Protein AF-A0A553F3D5-F1 (afdb_monomer_lite)

Sequence (129 aa):
MKQIQVSYTEDYCGGAFPSDRILKAEKKVKAYTDKELIVSKEGWPAEKMITYRTSSEGQFDMDLPPGSYQLFMPEKILATYREGSVMSREVCEKWKSTPNGILLIKDDTTMRLDVTIHRSCNRCIERAR

Foldseek 3Di:
DAKEWEKEAEDDPDPDDDDPVVVVVSRDIGGPAQFKKWKDAPPDDPVPIDIFTAHRRNMDDDDDAFDKIFIAGCVLVDDDDDPPAPFDPVLSVVSSPHGQDIDGRHHPPHRYYYDYGYHYDRPRRDPPD

Structure (mmCIF, N/CA/C/O backbone):
data_AF-A0A553F3D5-F1
#
_entry.id   AF-A0A553F3D5-F1
#
loop_
_atom_site.group_PDB
_atom_site.id
_atom_site.type_symbol
_atom_site.label_atom_id
_atom_site.label_alt_id
_atom_site.label_comp_id
_atom_site.label_asym_id
_atom_site.label_entity_id
_atom_site.label_seq_id
_atom_site.pdbx_PDB_ins_code
_atom_site.Cartn_x
_atom_site.Cartn_y
_atom_site.Cartn_z
_atom_site.occupancy
_atom_site.B_iso_or_equiv
_atom_site.auth_seq_id
_atom_site.auth_comp_id
_atom_site.auth_asym_id
_atom_site.auth_atom_id
_atom_site.pdbx_PDB_model_num
ATOM 1 N N . MET A 1 1 ? -8.884 -3.368 17.700 1.00 79.62 1 MET A N 1
ATOM 2 C CA . MET A 1 1 ? -7.674 -3.420 16.851 1.00 79.62 1 MET A CA 1
ATOM 3 C C . MET A 1 1 ? -7.799 -4.551 15.849 1.00 79.62 1 MET A C 1
ATOM 5 O O . MET A 1 1 ? -8.182 -5.651 16.236 1.00 79.62 1 MET A O 1
ATOM 9 N N . LYS A 1 2 ? -7.512 -4.260 14.581 1.00 84.06 2 LYS A N 1
ATOM 10 C CA . LYS A 1 2 ? -7.535 -5.204 13.462 1.00 84.06 2 LYS A CA 1
ATOM 11 C C . LYS A 1 2 ? -6.095 -5.407 12.981 1.00 84.06 2 LYS A C 1
ATOM 13 O O . LYS A 1 2 ? -5.395 -4.421 12.767 1.00 84.06 2 LYS A O 1
ATOM 18 N N . GLN A 1 3 ? -5.673 -6.651 12.799 1.00 89.94 3 GLN A N 1
ATOM 19 C CA . GLN A 1 3 ? -4.368 -6.999 12.249 1.00 89.94 3 GLN A CA 1
ATOM 20 C C . GLN A 1 3 ? -4.465 -7.092 10.724 1.00 89.94 3 GLN A C 1
ATOM 22 O O . GLN A 1 3 ? -5.304 -7.810 10.177 1.00 89.94 3 GLN A O 1
ATOM 27 N N . ILE A 1 4 ? -3.602 -6.376 10.016 1.00 89.81 4 ILE A N 1
ATOM 28 C CA . ILE A 1 4 ? -3.580 -6.343 8.556 1.00 89.81 4 ILE A CA 1
ATOM 29 C C . ILE A 1 4 ? -2.294 -6.991 8.074 1.00 89.81 4 ILE A C 1
ATOM 31 O O . ILE A 1 4 ? -1.202 -6.557 8.431 1.00 89.81 4 ILE A O 1
ATOM 35 N N . GLN A 1 5 ? -2.426 -8.006 7.232 1.00 92.44 5 GLN A N 1
ATOM 36 C CA . GLN A 1 5 ? -1.319 -8.668 6.563 1.00 92.44 5 GLN A CA 1
ATOM 37 C C . GLN A 1 5 ? -1.169 -8.081 5.163 1.00 92.44 5 GLN A C 1
ATOM 39 O O . GLN A 1 5 ? -2.077 -8.167 4.336 1.00 92.44 5 GLN A O 1
ATOM 44 N N . VAL A 1 6 ? -0.006 -7.512 4.872 1.00 91.94 6 VAL A N 1
ATOM 45 C CA . VAL A 1 6 ? 0.281 -6.906 3.574 1.00 91.94 6 VAL A CA 1
ATOM 46 C C . VAL A 1 6 ? 1.243 -7.779 2.800 1.00 91.94 6 VAL A C 1
ATOM 48 O O . VAL A 1 6 ? 2.306 -8.192 3.268 1.00 91.94 6 VAL A O 1
ATOM 51 N N . SER A 1 7 ? 0.863 -8.024 1.562 1.00 92.19 7 SER A N 1
ATOM 52 C CA . SER A 1 7 ? 1.682 -8.672 0.562 1.00 92.19 7 SER A CA 1
ATOM 53 C C . SER A 1 7 ? 1.654 -7.852 -0.718 1.00 92.19 7 SER A C 1
ATOM 55 O O . SER A 1 7 ? 0.789 -6.994 -0.906 1.00 92.19 7 SER A O 1
ATOM 57 N N . TYR A 1 8 ? 2.616 -8.085 -1.599 1.00 89.94 8 TYR A N 1
ATOM 58 C CA . TYR A 1 8 ? 2.678 -7.403 -2.874 1.00 89.94 8 TYR A CA 1
ATOM 59 C C . TYR A 1 8 ? 3.110 -8.318 -4.015 1.00 89.94 8 TYR A C 1
ATOM 61 O O . TYR A 1 8 ? 3.793 -9.322 -3.827 1.00 89.94 8 TYR A O 1
ATOM 69 N N . THR A 1 9 ? 2.701 -7.937 -5.216 1.00 87.50 9 THR A N 1
ATOM 70 C CA . THR A 1 9 ? 3.255 -8.415 -6.487 1.00 87.50 9 THR A CA 1
ATOM 71 C C . THR A 1 9 ? 3.931 -7.240 -7.176 1.00 87.50 9 THR A C 1
ATOM 73 O O . THR A 1 9 ? 3.586 -6.093 -6.883 1.00 87.50 9 THR A O 1
ATOM 76 N N . GLU A 1 10 ? 4.878 -7.479 -8.077 1.00 83.06 10 GLU A N 1
ATOM 77 C CA . GLU A 1 10 ? 5.505 -6.387 -8.823 1.00 83.06 10 GLU A CA 1
ATOM 78 C C . GLU A 1 10 ? 5.696 -6.714 -10.299 1.00 83.06 10 GLU A C 1
ATOM 80 O O . GLU A 1 10 ? 5.918 -7.863 -10.684 1.00 83.06 10 GLU A O 1
ATOM 85 N N . ASP A 1 11 ? 5.572 -5.684 -11.132 1.00 76.38 11 ASP A N 1
ATOM 86 C CA . ASP A 1 11 ? 5.930 -5.781 -12.540 1.00 76.38 11 ASP A CA 1
ATOM 87 C C . ASP A 1 11 ? 7.452 -5.883 -12.689 1.00 76.38 11 ASP A C 1
ATOM 89 O O . ASP A 1 11 ? 8.220 -5.236 -11.973 1.00 76.38 11 ASP A O 1
ATOM 93 N N . TYR A 1 12 ? 7.908 -6.637 -13.691 1.00 73.75 12 TYR A N 1
ATOM 94 C CA . TYR A 1 12 ? 9.300 -6.552 -14.110 1.00 73.75 12 TYR A CA 1
ATOM 95 C C . TYR A 1 12 ? 9.535 -5.241 -14.873 1.00 73.75 12 TYR A C 1
ATOM 97 O O . TYR A 1 12 ? 8.982 -5.034 -15.952 1.00 73.75 12 TYR A O 1
ATOM 105 N N . CYS A 1 13 ? 10.403 -4.382 -14.336 1.00 72.19 13 CYS A N 1
ATOM 106 C CA . CYS A 1 13 ? 10.695 -3.059 -14.904 1.00 72.19 13 CYS A CA 1
ATOM 107 C C . CYS A 1 13 ? 12.086 -2.946 -15.546 1.00 72.19 13 CYS A C 1
ATOM 109 O O . CYS A 1 13 ? 12.543 -1.841 -15.841 1.00 72.19 13 CYS A O 1
ATOM 111 N N . GLY A 1 14 ? 12.793 -4.063 -15.744 1.00 63.69 14 GLY A N 1
ATOM 112 C CA . GLY A 1 14 ? 14.084 -4.057 -16.430 1.00 63.69 14 GLY A CA 1
ATOM 113 C C . GLY A 1 14 ? 13.907 -3.828 -17.933 1.00 63.69 14 GLY A C 1
ATOM 114 O O . GLY A 1 14 ? 12.958 -4.297 -18.550 1.00 63.69 14 GLY A O 1
ATOM 115 N N . GLY A 1 15 ? 14.800 -3.055 -18.548 1.00 58.03 15 GLY A N 1
ATOM 116 C CA . GLY A 1 15 ? 14.640 -2.650 -19.946 1.00 58.03 15 GLY A CA 1
ATOM 117 C C . GLY A 1 15 ? 14.805 -3.773 -20.984 1.00 58.03 15 GLY A C 1
ATOM 118 O O . GLY A 1 15 ? 14.387 -3.599 -22.131 1.00 58.03 15 GLY A O 1
ATOM 119 N N . ALA A 1 16 ? 15.396 -4.902 -20.594 1.00 69.50 16 ALA A N 1
ATOM 120 C CA . ALA A 1 16 ? 15.640 -6.065 -21.443 1.00 69.50 16 ALA A CA 1
ATOM 121 C C . ALA A 1 16 ? 14.491 -7.075 -21.340 1.00 69.50 16 ALA A C 1
ATOM 123 O O . ALA A 1 16 ? 13.820 -7.122 -20.317 1.00 69.50 16 ALA A O 1
ATOM 124 N N . PHE A 1 17 ? 14.278 -7.906 -22.365 1.00 72.62 17 PHE A N 1
ATOM 125 C CA . PHE A 1 17 ? 13.291 -8.985 -22.283 1.00 72.62 17 PHE A CA 1
ATOM 126 C C . PHE A 1 17 ? 13.755 -10.008 -21.227 1.00 72.62 17 PHE A C 1
ATOM 128 O O . PHE A 1 17 ? 14.780 -10.665 -21.430 1.00 72.62 17 PHE A O 1
ATOM 135 N N . PRO A 1 18 ? 13.077 -10.114 -20.072 1.00 73.88 18 PRO A N 1
ATOM 136 C CA . PRO A 1 18 ? 13.490 -11.027 -19.016 1.00 73.88 18 PRO A CA 1
ATOM 137 C C . PRO A 1 18 ? 13.279 -12.478 -19.450 1.00 73.88 18 PRO A C 1
ATOM 139 O O . PRO A 1 18 ? 12.394 -12.789 -20.243 1.00 73.88 18 PRO A O 1
ATOM 142 N N . SER A 1 19 ? 14.052 -13.393 -18.871 1.00 81.12 19 SER A N 1
ATOM 143 C CA . SER A 1 19 ? 13.765 -14.820 -19.016 1.00 81.12 19 SER A CA 1
ATOM 144 C C . SER A 1 19 ? 12.447 -15.189 -18.324 1.00 81.12 19 SER A C 1
ATOM 146 O O . SER A 1 19 ? 12.049 -14.562 -17.336 1.00 81.12 19 SER A O 1
ATOM 148 N N . ASP A 1 20 ? 11.810 -16.279 -18.758 1.00 80.19 20 ASP A N 1
ATOM 149 C CA . ASP A 1 20 ? 10.598 -16.813 -18.117 1.00 80.19 20 ASP A CA 1
ATOM 150 C C . ASP A 1 20 ? 10.780 -17.077 -16.619 1.00 80.19 20 ASP A C 1
ATOM 152 O O . ASP A 1 20 ? 9.837 -16.965 -15.836 1.00 80.19 20 ASP A O 1
ATOM 156 N N . ARG A 1 21 ? 12.004 -17.413 -16.196 1.00 74.38 21 ARG A N 1
ATOM 157 C CA . ARG A 1 21 ? 12.345 -17.611 -14.784 1.00 74.38 21 ARG A CA 1
ATOM 158 C C . ARG A 1 21 ? 12.218 -16.314 -13.984 1.00 74.38 21 ARG A C 1
ATOM 160 O O . ARG A 1 21 ? 11.690 -16.352 -12.876 1.00 74.38 21 ARG A O 1
ATOM 167 N N . ILE A 1 22 ? 12.673 -15.191 -14.541 1.00 71.25 22 ILE A N 1
ATOM 168 C CA . ILE A 1 22 ? 12.563 -13.864 -13.918 1.00 71.25 22 ILE A CA 1
ATOM 169 C C . ILE A 1 22 ? 11.095 -13.431 -13.894 1.00 71.25 22 ILE A C 1
ATOM 171 O O . ILE A 1 22 ? 10.584 -13.076 -12.838 1.00 71.25 22 ILE A O 1
ATOM 175 N N . LEU A 1 23 ? 10.374 -13.586 -15.009 1.00 70.44 23 LEU A N 1
ATOM 176 C CA . LEU A 1 23 ? 8.939 -13.281 -15.073 1.00 70.44 23 LEU A CA 1
ATOM 177 C C . LEU A 1 23 ? 8.122 -14.082 -14.054 1.00 70.44 23 LEU A C 1
ATOM 179 O O . LEU A 1 23 ? 7.217 -13.544 -13.421 1.00 70.44 23 LEU A O 1
ATOM 183 N N . LYS A 1 24 ? 8.431 -15.370 -13.870 1.00 74.56 24 LYS A N 1
ATOM 184 C CA . LYS A 1 24 ? 7.764 -16.217 -12.871 1.00 74.56 24 LYS A CA 1
ATOM 185 C C . LYS A 1 24 ? 8.127 -15.838 -11.437 1.00 74.56 24 LYS A C 1
ATOM 187 O O . LYS A 1 24 ? 7.294 -16.032 -10.560 1.00 74.56 24 LYS A O 1
ATOM 192 N N . ALA A 1 25 ? 9.339 -15.344 -11.183 1.00 67.19 25 ALA A N 1
ATOM 193 C CA . ALA A 1 25 ? 9.758 -14.906 -9.854 1.00 67.19 25 ALA A CA 1
ATOM 194 C C . ALA A 1 25 ? 9.084 -13.588 -9.444 1.00 67.19 25 ALA A C 1
ATOM 196 O O . ALA A 1 25 ? 8.616 -13.488 -8.313 1.00 67.19 25 ALA A O 1
ATOM 197 N N . GLU A 1 26 ? 8.967 -12.62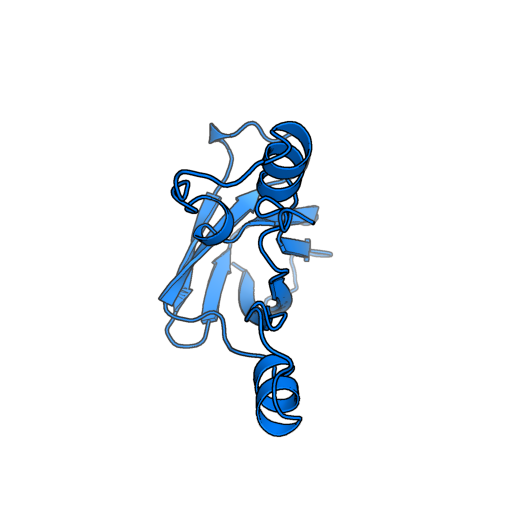3 -10.361 1.00 69.56 26 GLU A N 1
ATOM 198 C CA . GLU A 1 26 ? 8.313 -11.334 -10.076 1.00 69.56 26 GLU A CA 1
ATOM 199 C C . GLU A 1 26 ? 6.792 -11.448 -9.922 1.00 69.56 26 GLU A C 1
ATOM 201 O O . GLU A 1 26 ? 6.180 -10.726 -9.140 1.00 69.56 26 GLU A O 1
ATOM 206 N N . LYS A 1 27 ? 6.180 -12.445 -10.571 1.00 69.06 27 LYS A N 1
ATOM 207 C CA . LYS A 1 27 ? 4.757 -12.771 -10.393 1.00 69.06 27 LYS A CA 1
ATOM 208 C C . LYS A 1 27 ? 4.421 -13.408 -9.038 1.00 69.06 27 LYS A C 1
ATOM 210 O O . LYS A 1 27 ? 3.241 -13.617 -8.761 1.00 69.06 27 LYS A O 1
ATOM 215 N N . LYS A 1 28 ? 5.408 -13.765 -8.207 1.00 82.19 28 LYS A N 1
ATOM 216 C CA . LYS A 1 28 ? 5.134 -14.345 -6.884 1.00 82.19 28 LYS A CA 1
ATOM 217 C C . LYS A 1 28 ? 4.707 -13.261 -5.904 1.00 82.19 28 LYS A C 1
ATOM 219 O O . LYS A 1 28 ? 5.309 -12.195 -5.846 1.00 82.19 28 LYS A O 1
ATOM 224 N N . VAL A 1 29 ? 3.704 -13.586 -5.094 1.00 88.25 29 VAL A N 1
ATOM 225 C CA . VAL A 1 29 ? 3.300 -12.773 -3.947 1.00 88.25 29 VAL A CA 1
ATOM 226 C C . VAL A 1 29 ? 4.438 -12.773 -2.922 1.00 88.25 29 VAL A C 1
ATOM 228 O O . VAL A 1 29 ? 4.910 -13.834 -2.512 1.00 88.25 29 VAL A O 1
ATOM 231 N N . LYS A 1 30 ? 4.894 -11.582 -2.535 1.00 89.31 30 LYS A N 1
ATOM 232 C CA . LYS A 1 30 ? 5.956 -11.342 -1.550 1.00 89.31 30 LYS A CA 1
ATOM 233 C C . LYS A 1 30 ? 5.343 -10.660 -0.327 1.00 89.31 30 LYS A C 1
ATOM 235 O O . LYS A 1 30 ? 4.473 -9.806 -0.476 1.00 89.31 30 LYS A O 1
ATOM 240 N N . ALA A 1 31 ? 5.776 -11.013 0.879 1.00 90.94 31 ALA A N 1
ATOM 241 C CA . ALA A 1 31 ? 5.358 -10.289 2.079 1.00 90.94 31 ALA A CA 1
ATOM 242 C C . ALA A 1 31 ? 5.953 -8.870 2.072 1.00 90.94 31 ALA A C 1
ATOM 244 O O . ALA A 1 31 ? 7.091 -8.666 1.644 1.00 90.94 31 ALA A O 1
ATOM 245 N N . TYR A 1 32 ? 5.183 -7.878 2.517 1.00 91.62 32 TYR A N 1
ATOM 246 C CA . TYR A 1 32 ? 5.642 -6.493 2.591 1.00 91.62 32 TYR A CA 1
ATOM 247 C C . TYR A 1 32 ? 6.274 -6.228 3.960 1.00 91.62 32 TYR A C 1
ATOM 249 O O . TYR A 1 32 ? 5.661 -5.603 4.816 1.00 91.62 32 TYR A O 1
ATOM 257 N N . THR A 1 33 ? 7.461 -6.784 4.196 1.00 92.69 33 THR A N 1
ATOM 258 C CA . THR A 1 33 ? 8.102 -6.873 5.521 1.00 92.69 33 THR A CA 1
ATOM 259 C C . THR A 1 33 ? 8.953 -5.650 5.856 1.00 92.69 33 THR A C 1
ATOM 261 O O . THR A 1 33 ? 9.658 -5.153 4.980 1.00 92.69 33 THR A O 1
ATOM 264 N N . ASP A 1 34 ? 8.938 -5.212 7.118 1.00 92.69 34 ASP A N 1
ATOM 265 C CA . ASP A 1 34 ? 9.794 -4.144 7.670 1.00 92.69 34 ASP A CA 1
ATOM 266 C C . ASP A 1 34 ? 9.764 -2.815 6.892 1.00 92.69 34 ASP A C 1
ATOM 268 O O . ASP A 1 34 ? 10.744 -2.063 6.867 1.00 92.69 34 ASP A O 1
ATOM 272 N N . LYS A 1 35 ? 8.631 -2.512 6.253 1.00 92.06 35 LYS A N 1
ATOM 273 C CA . LYS A 1 35 ? 8.455 -1.355 5.371 1.00 92.06 35 LYS A CA 1
ATOM 274 C C . LYS A 1 35 ? 7.351 -0.433 5.858 1.00 92.06 35 LYS A C 1
ATOM 276 O O . LYS A 1 35 ? 6.463 -0.819 6.613 1.00 92.06 35 LYS A O 1
ATOM 281 N N . GLU A 1 36 ? 7.407 0.806 5.396 1.00 92.62 36 GLU A N 1
ATOM 282 C CA . GLU A 1 36 ? 6.371 1.794 5.663 1.00 92.62 36 GLU A CA 1
ATOM 283 C C . GLU A 1 36 ? 5.208 1.657 4.677 1.00 92.62 36 GLU A C 1
ATOM 285 O O . GLU A 1 36 ? 5.393 1.381 3.489 1.00 92.62 36 GLU A O 1
ATOM 290 N N . LEU A 1 37 ? 3.999 1.871 5.180 1.00 91.38 37 LEU A N 1
ATOM 291 C CA . LEU A 1 37 ? 2.764 1.918 4.417 1.00 91.38 37 LEU A CA 1
ATOM 292 C C . LEU A 1 37 ? 1.958 3.130 4.874 1.00 91.38 37 LEU A C 1
ATOM 294 O O . LEU A 1 37 ? 1.706 3.302 6.064 1.00 91.38 37 LEU A O 1
ATOM 298 N N . ILE A 1 38 ? 1.534 3.957 3.928 1.00 91.94 38 ILE A N 1
ATOM 299 C CA . ILE A 1 38 ? 0.697 5.122 4.203 1.00 91.94 38 ILE A CA 1
ATOM 300 C C . ILE A 1 38 ? -0.755 4.741 3.920 1.00 91.94 38 ILE A C 1
ATOM 302 O O . ILE A 1 38 ? -1.078 4.219 2.853 1.00 91.94 38 ILE A O 1
ATOM 306 N N . VAL A 1 39 ? -1.633 5.020 4.873 1.00 91.88 39 VAL A N 1
ATOM 307 C CA . VAL A 1 39 ? -3.069 4.767 4.800 1.00 91.88 39 VAL A CA 1
ATOM 308 C C . VAL A 1 39 ? -3.797 6.104 4.774 1.00 91.88 39 VAL A C 1
ATOM 310 O O . VAL A 1 39 ? -3.583 6.962 5.629 1.00 91.88 39 VAL A O 1
ATOM 313 N N . SER A 1 40 ? -4.674 6.277 3.791 1.00 92.12 40 SER A N 1
ATOM 314 C CA . SER A 1 40 ? -5.537 7.450 3.658 1.00 92.12 40 SER A CA 1
ATOM 315 C C . SER A 1 40 ? -6.978 7.034 3.386 1.00 92.12 40 SER A C 1
ATOM 317 O O . SER A 1 40 ? -7.254 5.890 3.029 1.00 92.12 40 SER A O 1
ATOM 319 N N . LYS A 1 41 ? -7.910 7.969 3.519 1.00 91.62 41 LYS A N 1
ATOM 320 C CA . LYS A 1 41 ? -9.300 7.825 3.085 1.00 91.62 41 LYS A CA 1
ATOM 321 C C . LYS A 1 41 ? -9.600 8.916 2.066 1.00 91.62 41 LYS A C 1
ATOM 323 O O . LYS A 1 41 ? -9.019 9.996 2.116 1.00 91.62 41 LYS A O 1
ATOM 328 N N . GLU A 1 42 ? -10.505 8.646 1.133 1.00 85.94 42 GLU A N 1
ATOM 329 C CA . GLU A 1 42 ? -10.908 9.656 0.155 1.00 85.94 42 GLU A CA 1
ATOM 330 C C . GLU A 1 42 ? -11.409 10.933 0.855 1.00 85.94 42 GLU A C 1
ATOM 332 O O . GLU A 1 42 ? -12.179 10.872 1.816 1.00 85.94 42 GLU A O 1
ATOM 337 N N . GLY A 1 43 ? -10.911 12.088 0.403 1.00 81.69 43 GLY A N 1
ATOM 338 C CA . GLY A 1 43 ? -11.194 13.392 1.006 1.00 81.69 43 GLY A CA 1
ATOM 339 C C . GLY A 1 43 ? -10.395 13.715 2.275 1.00 81.69 43 GLY A C 1
ATOM 340 O O . GLY A 1 43 ? -10.562 14.805 2.822 1.00 81.69 43 GLY A O 1
ATOM 341 N N . TRP A 1 44 ? -9.526 12.820 2.761 1.00 84.31 44 TRP A N 1
ATOM 342 C CA . TRP A 1 44 ? -8.594 13.176 3.831 1.00 84.31 44 TRP A CA 1
ATOM 343 C C . TRP A 1 44 ? -7.507 14.121 3.312 1.00 84.31 44 TRP A C 1
ATOM 345 O O . TRP A 1 44 ? -6.898 13.845 2.275 1.00 84.31 44 TRP A O 1
ATOM 355 N N . PRO A 1 45 ? -7.232 15.219 4.032 1.00 81.12 45 PRO A N 1
ATOM 356 C CA . PRO A 1 45 ? -6.076 16.046 3.746 1.00 81.12 45 PRO A CA 1
ATOM 357 C C . PRO A 1 45 ? -4.789 15.315 4.179 1.00 81.12 45 PRO A C 1
ATOM 359 O O . PRO A 1 45 ? -4.839 14.332 4.927 1.00 81.12 45 PRO A O 1
ATOM 362 N N . ALA A 1 46 ? -3.634 15.768 3.688 1.00 77.62 46 ALA A N 1
ATOM 363 C CA . ALA A 1 46 ? -2.356 15.067 3.849 1.00 77.62 46 ALA A CA 1
ATOM 364 C C . ALA A 1 46 ? -1.972 14.833 5.321 1.00 77.62 46 ALA A C 1
ATOM 366 O O . ALA A 1 46 ? -1.443 13.783 5.666 1.00 77.62 46 ALA A O 1
ATOM 367 N N . GLU A 1 47 ? -2.311 15.766 6.208 1.00 81.31 47 GLU A N 1
ATOM 368 C CA . GLU A 1 47 ? -2.069 15.688 7.649 1.00 81.31 47 GLU A CA 1
ATOM 369 C C . GLU A 1 47 ? -2.893 14.613 8.374 1.00 81.31 47 GLU A C 1
ATOM 371 O O . GLU A 1 47 ? -2.583 14.275 9.513 1.00 81.31 47 GLU A O 1
ATOM 376 N N . LYS A 1 48 ? -3.941 14.073 7.737 1.00 85.94 48 LYS A N 1
ATOM 377 C CA . LYS A 1 48 ? -4.729 12.956 8.281 1.00 85.94 48 LYS A CA 1
ATOM 378 C C . LYS A 1 48 ? -4.251 11.592 7.794 1.00 85.94 48 LYS A C 1
ATOM 380 O O . LYS A 1 48 ? -4.789 10.583 8.239 1.00 85.94 48 LYS A O 1
ATOM 385 N N . MET A 1 49 ? -3.276 11.536 6.888 1.00 88.88 49 MET A N 1
ATOM 386 C CA . MET A 1 49 ? -2.688 10.268 6.465 1.00 88.88 49 MET A CA 1
ATOM 387 C C . MET A 1 49 ? -1.956 9.611 7.636 1.00 88.88 49 MET A C 1
ATOM 389 O O . MET A 1 49 ? -1.294 10.282 8.425 1.00 88.88 49 MET A O 1
ATOM 393 N N . ILE A 1 50 ? -2.072 8.290 7.744 1.00 91.69 50 ILE A N 1
ATOM 394 C CA . ILE A 1 50 ? -1.469 7.519 8.833 1.00 91.69 50 ILE A CA 1
ATOM 395 C C . ILE A 1 50 ? -0.379 6.631 8.251 1.00 91.69 50 ILE A C 1
ATOM 397 O O . ILE A 1 50 ? -0.636 5.863 7.325 1.00 91.69 50 ILE A O 1
ATOM 401 N N . THR A 1 51 ? 0.825 6.710 8.807 1.00 92.38 51 THR A N 1
ATOM 402 C CA . THR A 1 51 ? 1.937 5.839 8.419 1.00 92.38 51 THR A CA 1
ATOM 403 C C . THR A 1 51 ? 2.049 4.681 9.397 1.00 92.38 51 THR A C 1
ATOM 405 O O . THR A 1 51 ? 2.180 4.883 10.602 1.00 92.38 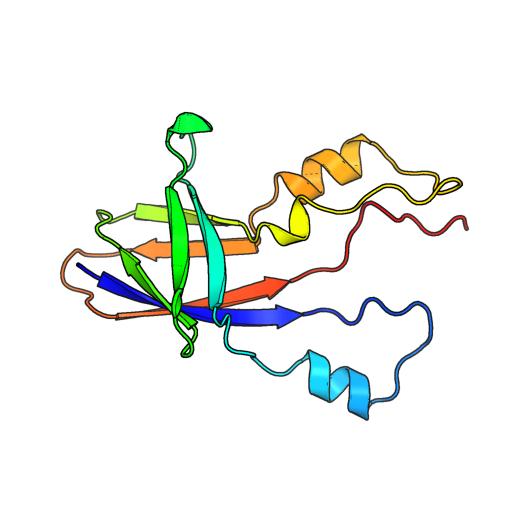51 THR A O 1
ATOM 408 N N . TYR A 1 52 ? 2.040 3.465 8.863 1.00 92.44 52 TYR A N 1
ATOM 409 C CA . TYR A 1 52 ? 2.299 2.237 9.599 1.00 92.44 52 TYR A CA 1
ATOM 410 C C . TYR A 1 52 ? 3.618 1.629 9.150 1.00 92.44 52 TYR A C 1
ATOM 412 O O . TYR A 1 52 ? 3.982 1.706 7.978 1.00 92.44 52 TYR A O 1
ATOM 420 N N . ARG A 1 53 ? 4.313 0.978 10.080 1.00 93.88 53 ARG A N 1
ATOM 421 C CA . ARG A 1 53 ? 5.470 0.142 9.774 1.00 93.88 53 ARG A CA 1
ATOM 422 C C . ARG A 1 53 ? 5.072 -1.318 9.920 1.00 93.88 53 ARG A C 1
ATOM 424 O O . ARG A 1 53 ? 4.565 -1.705 10.969 1.00 93.88 53 ARG A O 1
ATOM 431 N N . THR A 1 54 ? 5.280 -2.108 8.874 1.00 93.06 54 THR A N 1
ATOM 432 C CA . THR A 1 54 ? 4.999 -3.541 8.907 1.00 93.06 54 THR A CA 1
ATOM 433 C C . THR A 1 54 ? 6.071 -4.306 9.677 1.00 93.06 54 THR A C 1
ATOM 435 O O . THR A 1 54 ? 7.229 -3.894 9.733 1.00 93.06 54 THR A O 1
ATOM 438 N N . SER A 1 55 ? 5.680 -5.430 10.271 1.00 93.00 55 SER A N 1
ATOM 439 C CA . SER A 1 55 ? 6.569 -6.375 10.945 1.00 93.00 55 SER A CA 1
ATOM 440 C C . SER A 1 55 ? 7.399 -7.197 9.951 1.00 93.00 55 SER A C 1
ATOM 442 O O . SER A 1 55 ? 7.213 -7.114 8.731 1.00 93.00 55 SER A O 1
ATOM 444 N N . SER A 1 56 ? 8.255 -8.072 10.479 1.00 92.19 56 SER A N 1
ATOM 445 C CA . SER A 1 56 ? 9.006 -9.073 9.712 1.00 92.19 56 SER A CA 1
ATOM 446 C C . SER A 1 56 ? 8.117 -10.083 8.979 1.00 92.19 56 SER A C 1
ATOM 448 O O . SER A 1 56 ? 8.562 -10.730 8.035 1.00 92.19 56 SER A O 1
ATOM 450 N N . GLU A 1 57 ? 6.851 -10.206 9.377 1.00 88.00 57 GLU A N 1
ATOM 451 C CA . GLU A 1 57 ? 5.856 -11.026 8.686 1.00 88.00 57 GLU A CA 1
ATOM 452 C C . GLU A 1 57 ? 5.035 -10.212 7.681 1.00 88.00 57 GLU A C 1
ATOM 454 O O . GLU A 1 57 ? 4.264 -10.784 6.922 1.00 88.00 57 GLU A O 1
ATOM 459 N N . GLY A 1 58 ? 5.201 -8.887 7.629 1.00 88.94 58 GLY A N 1
ATOM 460 C CA . GLY A 1 58 ? 4.400 -7.995 6.790 1.00 88.94 58 GLY A CA 1
ATOM 461 C C . GLY A 1 58 ? 3.070 -7.592 7.425 1.00 88.94 58 GLY A C 1
ATOM 462 O O . GLY A 1 58 ? 2.131 -7.255 6.705 1.00 88.94 58 GLY A O 1
ATOM 463 N N . GLN A 1 59 ? 2.974 -7.641 8.756 1.00 92.62 59 GLN A N 1
ATOM 464 C CA . GLN A 1 59 ? 1.755 -7.321 9.501 1.00 92.62 59 GLN A CA 1
ATOM 465 C C . GLN A 1 59 ? 1.830 -5.945 10.148 1.00 92.62 59 GLN A C 1
ATOM 467 O O . GLN A 1 59 ? 2.905 -5.498 10.537 1.00 92.62 59 GLN A O 1
ATOM 472 N N . PHE A 1 60 ? 0.685 -5.299 10.321 1.00 90.69 60 PHE A N 1
ATOM 473 C CA . PHE A 1 60 ? 0.555 -4.133 11.186 1.00 90.69 60 PHE A CA 1
ATOM 474 C C . PHE A 1 60 ? -0.841 -4.083 11.803 1.00 90.69 60 PHE A C 1
ATOM 476 O O . PHE A 1 60 ? -1.803 -4.580 11.217 1.00 90.69 60 PHE A O 1
ATOM 483 N N . ASP A 1 61 ? -0.955 -3.470 12.976 1.00 89.31 61 ASP A N 1
ATOM 484 C CA . ASP A 1 61 ? -2.240 -3.277 13.637 1.00 89.31 61 ASP A CA 1
ATOM 485 C C . ASP A 1 61 ? -2.809 -1.902 13.303 1.00 89.31 61 ASP A C 1
ATOM 487 O O . ASP A 1 61 ? -2.107 -0.889 13.333 1.00 89.31 61 ASP A O 1
ATOM 491 N N . MET A 1 62 ? -4.105 -1.860 13.013 1.00 85.31 62 MET A N 1
ATOM 492 C CA . MET A 1 62 ? -4.837 -0.616 12.830 1.00 85.31 62 MET A CA 1
ATOM 493 C C . MET A 1 62 ? -6.114 -0.587 13.657 1.00 85.31 62 MET A C 1
ATOM 495 O O . MET A 1 62 ? -6.776 -1.605 13.880 1.00 85.31 62 MET A O 1
ATOM 499 N N . ASP A 1 63 ? -6.487 0.618 14.067 1.00 86.56 63 ASP A N 1
ATOM 500 C CA . ASP A 1 63 ? -7.770 0.894 14.695 1.00 86.56 63 ASP A CA 1
ATOM 501 C C . ASP A 1 63 ? -8.542 1.883 13.826 1.00 86.56 63 ASP A C 1
ATOM 503 O O . ASP A 1 63 ? -8.570 3.089 14.062 1.00 86.56 63 ASP A O 1
ATOM 507 N N . LEU A 1 64 ? -9.084 1.358 12.726 1.00 83.31 64 LEU A N 1
ATOM 508 C CA . LEU A 1 64 ? -9.878 2.121 11.774 1.00 83.31 64 LEU A CA 1
ATOM 509 C C . LEU A 1 64 ? -11.314 1.575 11.724 1.00 83.31 64 LEU A C 1
ATOM 511 O O . LEU A 1 64 ? -11.503 0.347 11.739 1.00 83.31 64 LEU A O 1
ATOM 515 N N . PRO A 1 65 ? -12.322 2.467 11.672 1.00 88.50 65 PRO A N 1
ATOM 516 C CA . PRO A 1 65 ? -13.717 2.073 11.521 1.00 88.50 65 PRO A CA 1
ATOM 517 C C . PRO A 1 65 ? -13.970 1.460 10.134 1.00 88.50 65 PRO A C 1
ATOM 519 O O . PRO A 1 65 ? -13.106 1.515 9.253 1.00 88.50 65 PRO A O 1
ATOM 522 N N . PRO A 1 66 ? -15.166 0.903 9.890 1.00 90.31 66 PRO A N 1
ATOM 523 C CA . PRO A 1 66 ? -15.538 0.415 8.574 1.00 90.31 66 PRO A CA 1
ATOM 524 C C . PRO A 1 66 ? -15.431 1.517 7.510 1.00 90.31 66 PRO A C 1
ATOM 526 O O . PRO A 1 66 ? -15.794 2.679 7.725 1.00 90.31 66 PRO A O 1
ATOM 529 N N . GLY A 1 67 ? -14.905 1.160 6.341 1.00 90.75 67 GLY A N 1
ATOM 530 C CA . GLY A 1 67 ? -14.634 2.107 5.268 1.00 90.75 67 GLY A CA 1
ATOM 531 C C . GLY A 1 67 ? -13.684 1.583 4.197 1.00 90.75 67 GLY A C 1
ATOM 532 O O . GLY A 1 67 ? -13.110 0.500 4.310 1.00 90.75 67 GLY A O 1
ATOM 533 N N . SER A 1 68 ? -13.535 2.385 3.144 1.00 92.62 68 SER A N 1
ATOM 534 C CA . SER A 1 68 ? -12.558 2.179 2.076 1.00 92.62 68 SER A CA 1
ATOM 535 C C . SER A 1 68 ? -11.339 3.058 2.327 1.00 92.62 68 SER A C 1
ATOM 537 O O . SER A 1 68 ? -11.474 4.273 2.502 1.00 92.62 68 SER A O 1
ATOM 539 N N . TYR A 1 69 ? -10.167 2.439 2.344 1.00 92.62 69 TYR A N 1
ATOM 540 C CA . TYR A 1 69 ? -8.894 3.083 2.620 1.00 92.62 69 TYR A CA 1
ATOM 541 C C . TYR A 1 69 ? -7.937 2.878 1.453 1.00 92.62 69 TYR A C 1
ATOM 543 O O . TYR A 1 69 ? -7.810 1.788 0.903 1.00 92.62 69 TYR A O 1
ATOM 551 N N . GLN A 1 70 ? -7.250 3.944 1.083 1.00 92.75 70 GLN A N 1
ATOM 552 C CA . GLN A 1 70 ? -6.215 3.965 0.069 1.00 92.75 70 GLN A CA 1
ATOM 553 C C . GLN A 1 70 ? -4.870 3.648 0.718 1.00 92.75 70 GLN A C 1
ATOM 555 O O . GLN A 1 70 ? -4.507 4.256 1.725 1.00 92.75 70 GLN A O 1
ATOM 560 N N . LEU A 1 71 ? -4.133 2.707 0.134 1.00 91.56 71 LEU A N 1
ATOM 561 C CA . LEU A 1 71 ? -2.812 2.299 0.598 1.00 91.56 71 LEU A CA 1
ATOM 562 C C . LEU A 1 71 ? -1.747 2.821 -0.359 1.00 91.56 71 LEU A C 1
ATOM 564 O O . LEU A 1 71 ? -1.813 2.554 -1.561 1.00 91.56 71 LEU A O 1
ATOM 568 N N . PHE A 1 72 ? -0.744 3.508 0.172 1.00 89.06 72 PHE A N 1
ATOM 569 C CA . PHE A 1 72 ? 0.387 4.029 -0.583 1.00 89.06 72 PHE A CA 1
ATOM 570 C C . PHE A 1 72 ? 1.691 3.446 -0.045 1.00 89.06 72 PHE A C 1
ATOM 572 O O . PHE A 1 72 ? 1.918 3.369 1.160 1.00 89.06 72 PHE A O 1
ATOM 579 N N . MET A 1 73 ? 2.558 3.044 -0.966 1.00 87.06 73 MET A N 1
ATOM 580 C CA . MET A 1 73 ? 3.903 2.559 -0.678 1.00 87.06 73 MET A CA 1
ATOM 581 C C . MET A 1 73 ? 4.894 3.720 -0.894 1.00 87.06 73 MET A C 1
ATOM 583 O O . MET A 1 73 ? 4.955 4.233 -2.019 1.00 87.06 73 MET A O 1
ATOM 587 N N . PRO A 1 74 ? 5.661 4.163 0.122 1.00 81.50 74 PRO A N 1
ATOM 588 C CA . PRO A 1 74 ? 6.557 5.321 0.018 1.00 81.50 74 PRO A CA 1
ATOM 589 C C . PRO A 1 74 ? 7.628 5.197 -1.068 1.00 81.50 74 PRO A C 1
ATOM 591 O O . PRO A 1 74 ? 8.090 6.205 -1.594 1.00 81.50 74 PRO A O 1
ATOM 594 N N . GLU A 1 75 ? 7.988 3.985 -1.496 1.00 71.44 75 GLU A N 1
ATOM 595 C CA . GLU A 1 75 ? 8.892 3.785 -2.634 1.00 71.44 75 GLU A CA 1
ATOM 596 C C . GLU A 1 75 ? 8.338 4.300 -3.974 1.00 71.44 75 GLU A C 1
ATOM 598 O O . GLU A 1 75 ? 9.110 4.460 -4.918 1.00 71.44 75 GLU A O 1
ATOM 603 N N . LYS A 1 76 ? 7.032 4.595 -4.089 1.00 65.31 76 LYS A N 1
ATOM 604 C CA . LYS A 1 76 ? 6.498 5.371 -5.225 1.00 65.31 76 LYS A CA 1
ATOM 605 C C . LYS A 1 76 ? 6.882 6.854 -5.158 1.00 65.31 76 LYS A C 1
ATOM 607 O O . LYS A 1 76 ? 6.883 7.535 -6.178 1.00 65.31 76 LYS A O 1
ATOM 612 N N . ILE A 1 77 ? 7.189 7.365 -3.970 1.00 54.25 77 ILE A N 1
ATOM 613 C CA . ILE A 1 77 ? 7.397 8.793 -3.707 1.00 54.25 77 ILE A CA 1
ATOM 614 C C . ILE A 1 77 ? 8.860 9.197 -3.972 1.00 54.25 77 ILE A C 1
ATOM 616 O O . ILE A 1 77 ? 9.134 10.350 -4.299 1.00 54.25 77 ILE A O 1
ATOM 620 N N . LEU A 1 78 ? 9.798 8.244 -3.952 1.00 46.12 78 LEU A N 1
ATOM 621 C CA . LEU A 1 78 ? 11.237 8.489 -4.093 1.00 46.12 78 LEU A CA 1
ATOM 622 C C . LEU A 1 78 ? 11.804 7.891 -5.391 1.00 46.12 78 LEU A C 1
ATOM 624 O O . LEU A 1 78 ? 12.498 6.879 -5.376 1.00 46.12 78 LEU A O 1
ATOM 628 N N . ALA A 1 79 ? 11.557 8.537 -6.528 1.00 44.59 79 ALA A N 1
ATOM 629 C CA . ALA A 1 79 ? 12.420 8.371 -7.696 1.00 44.59 79 ALA A CA 1
ATOM 630 C C . ALA A 1 79 ? 13.083 9.715 -8.001 1.00 44.59 79 ALA A C 1
ATOM 632 O O . ALA A 1 79 ? 12.462 10.624 -8.554 1.00 44.59 79 ALA A O 1
ATOM 633 N N . THR A 1 80 ? 14.344 9.843 -7.593 1.00 42.81 80 THR A N 1
ATOM 634 C CA . THR A 1 80 ? 15.240 10.912 -8.029 1.00 42.81 80 THR A CA 1
ATOM 635 C C . THR A 1 80 ? 15.381 10.857 -9.549 1.00 42.81 80 THR A C 1
ATOM 637 O O . THR A 1 80 ? 15.629 9.800 -10.133 1.00 42.81 80 THR A O 1
ATOM 640 N N . TYR A 1 81 ? 15.169 12.011 -10.183 1.00 47.31 81 TYR A N 1
ATOM 641 C CA . TYR A 1 81 ? 15.326 12.220 -11.619 1.00 47.31 81 TYR A CA 1
ATOM 642 C C . TYR A 1 81 ? 16.695 11.707 -12.089 1.00 47.31 81 TYR A C 1
ATOM 644 O O . TYR A 1 81 ? 17.720 12.058 -11.509 1.00 47.31 81 TYR A O 1
ATOM 652 N N . ARG A 1 82 ? 16.723 10.919 -13.170 1.00 46.47 82 ARG A N 1
ATOM 653 C CA . ARG A 1 82 ? 17.939 10.766 -13.980 1.00 46.47 82 ARG A CA 1
ATOM 654 C C . ARG A 1 82 ? 17.932 11.871 -15.032 1.00 46.47 82 ARG A C 1
ATOM 656 O O . ARG A 1 82 ? 16.978 11.951 -15.812 1.00 46.47 82 ARG A O 1
ATOM 663 N N . GLU A 1 83 ? 18.963 12.716 -15.029 1.00 43.56 83 GLU A N 1
ATOM 664 C CA . GLU A 1 83 ? 19.195 13.720 -16.075 1.00 43.56 83 GLU A CA 1
ATOM 665 C C . GLU A 1 83 ? 19.052 13.085 -17.469 1.00 43.56 83 GLU A C 1
ATOM 667 O O . GLU A 1 83 ? 19.558 11.990 -17.716 1.00 43.56 83 GLU A O 1
ATOM 672 N N . GLY A 1 84 ? 18.311 13.747 -18.363 1.00 52.75 84 GLY A N 1
ATOM 673 C CA . GLY A 1 84 ? 18.091 13.300 -19.747 1.00 52.75 84 GLY A CA 1
ATOM 674 C C . GLY A 1 84 ? 16.792 12.526 -20.017 1.00 52.75 84 GLY A C 1
ATOM 675 O O . GLY A 1 84 ? 16.520 12.200 -21.169 1.00 52.75 84 GLY A O 1
ATOM 676 N N . SER A 1 85 ? 15.961 12.257 -19.005 1.00 54.97 85 SER A N 1
ATOM 677 C CA . SER A 1 85 ? 14.643 11.630 -19.216 1.00 54.97 85 SER A CA 1
ATOM 678 C C . SER A 1 85 ? 13.592 12.686 -19.591 1.00 54.97 85 SER A C 1
ATOM 680 O O . SER A 1 85 ? 13.351 13.611 -18.815 1.00 54.97 85 SER A O 1
ATOM 682 N N . VAL A 1 86 ? 12.937 12.550 -20.752 1.00 53.62 86 VAL A N 1
ATOM 683 C CA . VAL A 1 86 ? 11.767 13.371 -21.123 1.00 53.62 86 VAL A CA 1
ATOM 684 C C . VAL A 1 86 ? 10.568 12.820 -20.359 1.00 53.62 86 VAL A C 1
ATOM 686 O O . VAL A 1 86 ? 9.983 11.820 -20.757 1.00 53.62 86 VAL A O 1
ATOM 689 N N . MET A 1 87 ? 10.245 13.411 -19.210 1.00 58.78 87 MET A N 1
ATOM 690 C CA . MET A 1 87 ? 9.100 12.969 -18.412 1.00 58.78 87 MET A CA 1
ATOM 691 C C . MET A 1 87 ? 7.908 13.889 -18.643 1.00 58.78 87 MET A C 1
ATOM 693 O O . MET A 1 87 ? 8.004 15.103 -18.449 1.00 58.78 87 MET A O 1
ATOM 697 N N . SER A 1 88 ? 6.751 13.314 -18.962 1.00 68.56 88 SER A N 1
ATOM 698 C CA . SER A 1 88 ? 5.490 14.033 -18.808 1.00 68.56 88 SER A CA 1
ATOM 699 C C . SER A 1 88 ? 5.230 14.259 -17.315 1.00 68.56 88 SER A C 1
ATOM 701 O O . SER A 1 88 ? 4.905 13.330 -16.569 1.00 68.56 88 SER A O 1
ATOM 703 N N . ARG A 1 89 ? 5.392 15.510 -16.861 1.00 71.69 89 ARG A N 1
ATOM 704 C CA . ARG A 1 89 ? 5.140 15.922 -15.469 1.00 71.69 89 ARG A CA 1
ATOM 705 C C . ARG A 1 89 ? 3.751 15.481 -14.999 1.00 71.69 89 ARG A C 1
ATOM 707 O O . ARG A 1 89 ? 3.611 15.003 -13.881 1.00 71.69 89 ARG A O 1
ATOM 714 N N . GLU A 1 90 ? 2.749 15.583 -15.866 1.00 78.19 90 GLU A N 1
ATOM 715 C CA . GLU A 1 90 ? 1.373 15.177 -15.571 1.00 78.19 90 GLU A CA 1
ATOM 716 C C . GLU A 1 90 ? 1.253 13.670 -15.293 1.00 78.19 90 GLU A C 1
ATOM 718 O O . GLU A 1 90 ? 0.649 13.267 -14.297 1.00 78.19 90 GLU A O 1
ATOM 723 N N . VAL A 1 91 ? 1.884 12.828 -16.121 1.00 77.62 91 VAL A N 1
ATOM 724 C CA . VAL A 1 91 ? 1.878 11.364 -15.942 1.00 77.62 91 VAL A CA 1
ATOM 725 C C . VAL A 1 91 ? 2.534 10.979 -14.617 1.00 77.62 91 VAL A C 1
ATOM 727 O O . VAL A 1 91 ? 2.041 10.094 -13.914 1.00 77.62 91 VAL A O 1
ATOM 730 N N . CYS A 1 92 ? 3.604 11.676 -14.240 1.00 74.50 92 CYS A N 1
ATOM 731 C CA . CYS A 1 92 ? 4.281 11.465 -12.967 1.00 74.50 92 CYS A CA 1
ATOM 732 C C . CYS A 1 92 ? 3.449 11.820 -11.751 1.00 74.50 92 CYS A C 1
ATOM 734 O O . CYS A 1 92 ? 3.348 11.016 -10.825 1.00 74.50 92 CYS A O 1
ATOM 736 N N . GLU A 1 93 ? 2.870 13.017 -11.739 1.00 76.31 93 GLU A N 1
ATOM 737 C CA . GLU A 1 93 ? 2.053 13.473 -10.617 1.00 76.31 93 GLU A CA 1
ATOM 738 C C . GLU A 1 93 ? 0.815 12.582 -10.454 1.00 76.31 93 GLU A C 1
ATOM 740 O O . GLU A 1 93 ? 0.476 12.168 -9.341 1.00 76.31 93 GLU A O 1
ATOM 745 N N . LYS A 1 94 ? 0.202 12.160 -11.566 1.00 77.94 94 LYS A N 1
ATOM 746 C CA . LYS A 1 94 ? -0.892 11.183 -11.550 1.00 77.94 94 LYS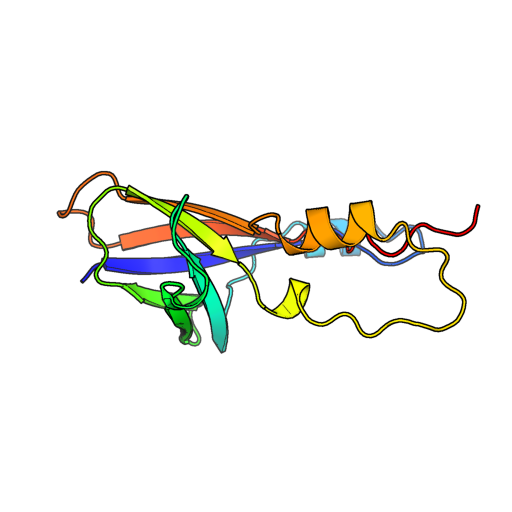 A CA 1
ATOM 747 C C . LYS A 1 94 ? -0.450 9.820 -11.009 1.00 77.94 94 LYS A C 1
ATOM 749 O O . LYS A 1 94 ? -1.155 9.216 -10.206 1.00 77.94 94 LYS A O 1
ATOM 754 N N . TRP A 1 95 ? 0.711 9.314 -11.421 1.00 78.31 95 TRP A N 1
ATOM 755 C CA . TRP A 1 95 ? 1.205 8.016 -10.951 1.00 78.31 95 TRP A CA 1
ATOM 756 C C . TRP A 1 95 ? 1.546 8.027 -9.454 1.00 78.31 95 TRP A C 1
ATOM 758 O O . TRP A 1 95 ? 1.175 7.091 -8.743 1.00 78.31 95 TRP A O 1
ATOM 768 N N . LYS A 1 96 ? 2.183 9.100 -8.964 1.00 75.94 96 LYS A N 1
ATOM 769 C CA . LYS A 1 96 ? 2.507 9.295 -7.540 1.00 75.94 96 LYS A CA 1
ATOM 770 C C . LYS A 1 96 ? 1.260 9.403 -6.663 1.00 75.94 96 LYS A C 1
ATOM 772 O O . LYS A 1 96 ? 1.250 8.869 -5.561 1.00 75.94 96 LYS A O 1
ATOM 777 N N . SER A 1 97 ? 0.211 10.060 -7.158 1.00 78.06 97 SER A N 1
ATOM 778 C CA . SER A 1 97 ? -1.070 10.199 -6.448 1.00 78.06 97 SER A CA 1
ATOM 779 C C . SER A 1 97 ? -1.974 8.967 -6.558 1.00 78.06 97 SER A C 1
ATOM 781 O O . SER A 1 97 ? -2.997 8.895 -5.881 1.00 78.06 97 SER A O 1
ATOM 783 N N . THR A 1 98 ? -1.613 7.974 -7.378 1.00 85.31 98 THR A N 1
ATOM 784 C CA .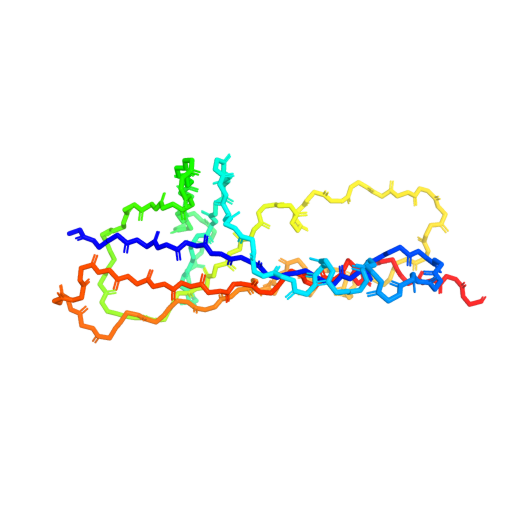 THR A 1 98 ? -2.406 6.748 -7.517 1.00 85.31 98 THR A CA 1
ATOM 785 C C . THR A 1 98 ? -2.070 5.773 -6.382 1.00 85.31 98 THR A C 1
ATOM 787 O O . THR A 1 98 ? -0.908 5.349 -6.283 1.00 85.31 98 THR A O 1
ATOM 790 N N . PRO A 1 99 ? -3.055 5.338 -5.571 1.00 88.88 99 PRO A N 1
ATOM 791 C CA . PRO A 1 99 ? -2.818 4.359 -4.515 1.00 88.88 99 PRO A CA 1
ATOM 792 C C . PRO A 1 99 ? -2.281 3.045 -5.087 1.00 88.88 99 PRO A C 1
ATOM 794 O O . PRO A 1 99 ? -2.526 2.681 -6.237 1.00 88.88 99 PRO A O 1
ATOM 797 N N . ASN A 1 100 ? -1.501 2.325 -4.292 1.00 89.94 100 ASN A N 1
ATOM 798 C CA . ASN A 1 100 ? -1.017 0.997 -4.651 1.00 89.94 100 ASN A CA 1
ATOM 799 C C . ASN A 1 100 ? -2.102 -0.075 -4.453 1.00 89.94 100 ASN A C 1
ATOM 801 O O . ASN A 1 100 ? -2.095 -1.089 -5.149 1.00 89.94 100 ASN A O 1
ATOM 805 N N . GLY A 1 101 ? -3.028 0.141 -3.518 1.00 88.75 101 GLY A N 1
ATOM 806 C CA . GLY A 1 101 ? -4.127 -0.777 -3.236 1.00 88.75 101 GLY A CA 1
ATOM 807 C C . GLY A 1 101 ? -5.257 -0.113 -2.459 1.00 88.75 101 GLY A C 1
ATOM 808 O O . GLY A 1 101 ? -5.112 1.010 -1.973 1.00 88.75 101 GLY A O 1
ATOM 809 N N . ILE A 1 102 ? -6.378 -0.823 -2.349 1.00 90.50 102 ILE A N 1
ATOM 810 C CA . ILE A 1 102 ? -7.539 -0.417 -1.555 1.00 90.50 102 ILE A CA 1
ATOM 811 C C . ILE A 1 102 ? -7.772 -1.467 -0.468 1.00 90.50 102 ILE A C 1
ATOM 813 O O . ILE A 1 102 ? -7.875 -2.656 -0.766 1.00 90.50 102 ILE A O 1
ATOM 817 N N . LEU A 1 103 ? -7.864 -1.023 0.782 1.00 90.81 103 LEU A N 1
ATOM 818 C CA . LEU A 1 103 ? -8.282 -1.824 1.926 1.00 90.81 103 LEU A CA 1
ATOM 819 C C . LEU A 1 103 ? -9.750 -1.522 2.225 1.00 90.81 103 LEU A C 1
ATOM 821 O O . LEU A 1 103 ? -10.111 -0.373 2.473 1.00 90.81 103 LEU A O 1
ATOM 825 N N . LEU A 1 104 ? -10.589 -2.555 2.232 1.00 90.25 104 LEU A N 1
ATOM 826 C CA . LEU A 1 104 ? -12.004 -2.434 2.569 1.00 90.25 104 LEU A CA 1
ATOM 827 C C . LEU A 1 104 ? -12.276 -3.089 3.924 1.00 90.25 104 LEU A C 1
ATOM 829 O O . LEU A 1 104 ? -12.191 -4.309 4.053 1.00 90.25 104 LEU A O 1
ATOM 833 N N . ILE A 1 105 ? -12.658 -2.282 4.910 1.00 89.44 105 ILE A N 1
ATOM 834 C CA . ILE A 1 105 ? -13.108 -2.746 6.225 1.00 89.44 105 ILE A CA 1
ATOM 835 C C . ILE A 1 105 ? -14.637 -2.748 6.204 1.00 89.44 105 ILE A C 1
ATOM 837 O O . ILE A 1 105 ? -15.252 -1.686 6.116 1.00 89.44 105 ILE A O 1
ATOM 841 N N . LYS A 1 106 ? -15.254 -3.934 6.226 1.00 85.88 106 LYS A N 1
ATOM 842 C CA . LYS A 1 106 ? -16.718 -4.083 6.115 1.00 85.88 106 LYS A CA 1
ATOM 843 C C . LYS A 1 106 ? -17.442 -3.981 7.455 1.00 85.88 106 LYS A C 1
ATOM 845 O O . LYS A 1 106 ? -18.542 -3.444 7.505 1.00 85.88 106 LYS A O 1
ATOM 850 N N . ASP A 1 107 ? -16.820 -4.476 8.517 1.00 83.69 107 ASP A N 1
ATOM 851 C CA . ASP A 1 107 ? -17.369 -4.491 9.869 1.00 83.69 107 ASP A CA 1
ATOM 852 C C . ASP A 1 107 ? -16.252 -4.384 10.914 1.00 83.69 107 ASP A C 1
ATOM 854 O O . ASP A 1 107 ? -15.065 -4.557 10.617 1.00 83.69 107 ASP A O 1
ATOM 858 N N . ASP A 1 108 ? -16.641 -4.084 12.152 1.00 76.62 108 ASP A N 1
ATOM 859 C CA . ASP A 1 108 ? -15.712 -3.961 13.277 1.00 76.62 108 ASP A CA 1
ATOM 860 C C . ASP A 1 108 ? -15.320 -5.294 13.917 1.00 76.62 108 ASP A C 1
ATOM 862 O O . ASP A 1 108 ? -14.408 -5.330 14.741 1.00 76.62 108 ASP A O 1
ATOM 866 N N . THR A 1 109 ? -15.954 -6.393 13.507 1.00 73.25 109 THR A N 1
ATOM 867 C CA . THR A 1 109 ? -15.682 -7.734 14.040 1.00 73.25 109 THR A CA 1
ATOM 868 C C . THR A 1 109 ? -14.501 -8.421 13.365 1.00 73.25 109 THR A C 1
ATOM 870 O O . THR A 1 109 ? -13.918 -9.350 13.923 1.00 73.25 109 THR A O 1
ATOM 873 N N . THR A 1 110 ? -14.112 -7.961 12.177 1.00 74.12 110 THR A N 1
ATOM 874 C CA . THR A 1 110 ? -13.015 -8.561 11.423 1.00 74.12 110 THR A CA 1
ATOM 875 C C . THR A 1 110 ? -11.668 -8.257 12.081 1.00 74.12 110 THR A C 1
ATOM 877 O O . THR A 1 110 ? -11.163 -7.138 12.003 1.00 74.12 110 THR A O 1
ATOM 880 N N . MET A 1 111 ? -11.065 -9.270 12.711 1.00 77.19 111 MET A N 1
ATOM 881 C CA . MET A 1 111 ? -9.778 -9.132 13.409 1.00 77.19 111 MET A CA 1
ATOM 882 C C . MET A 1 111 ? -8.563 -9.256 12.486 1.00 77.19 111 MET A C 1
ATOM 884 O O . MET A 1 111 ? -7.501 -8.760 12.847 1.00 77.19 111 MET A O 1
ATOM 888 N N . ARG A 1 112 ? -8.700 -9.902 11.318 1.00 83.06 112 ARG A N 1
ATOM 889 C CA . ARG A 1 112 ? -7.602 -10.123 10.366 1.00 83.06 112 ARG A CA 1
ATOM 890 C C . ARG A 1 112 ? -8.026 -9.831 8.930 1.00 83.06 112 ARG A C 1
ATOM 892 O O . ARG A 1 112 ? -9.068 -10.313 8.495 1.00 83.06 112 ARG A O 1
ATOM 899 N N . LEU A 1 113 ? -7.205 -9.078 8.198 1.00 84.88 113 LEU A N 1
ATOM 900 C CA . LEU A 1 113 ? -7.409 -8.775 6.778 1.00 84.88 113 LEU A CA 1
ATOM 901 C C . LEU A 1 113 ? -6.114 -8.997 5.997 1.00 84.88 113 LEU A C 1
ATOM 903 O O . LEU A 1 113 ? -5.084 -8.418 6.332 1.00 84.88 113 LEU A O 1
ATOM 907 N N . ASP A 1 114 ? -6.182 -9.789 4.930 1.00 87.69 114 ASP A N 1
ATOM 908 C CA . ASP A 1 114 ? -5.069 -9.972 4.002 1.00 87.69 114 ASP A CA 1
ATOM 909 C C . ASP A 1 114 ? -5.245 -9.042 2.792 1.00 87.69 114 ASP A C 1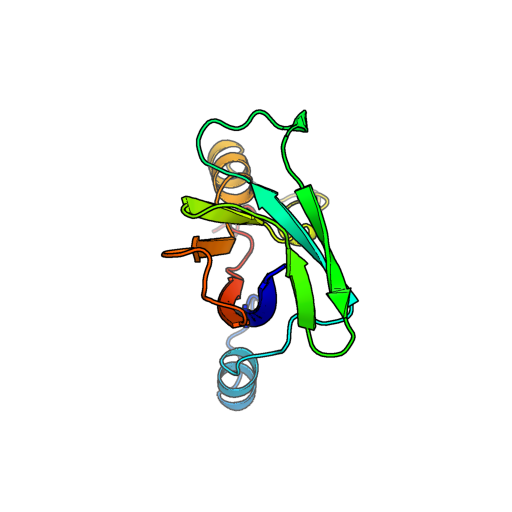
ATOM 911 O O . ASP A 1 114 ? -6.279 -9.042 2.120 1.00 87.69 114 ASP A O 1
ATOM 915 N N . VAL A 1 115 ? -4.220 -8.244 2.499 1.00 88.06 115 VAL A N 1
ATOM 916 C CA . VAL A 1 115 ? -4.184 -7.326 1.359 1.00 88.06 115 VAL A CA 1
ATOM 917 C C . VAL A 1 115 ? -3.041 -7.720 0.439 1.00 88.06 115 VAL A C 1
ATOM 919 O O . VAL A 1 115 ? -1.892 -7.846 0.865 1.00 88.06 115 VAL A O 1
ATOM 922 N N . THR A 1 116 ? -3.344 -7.872 -0.849 1.00 88.19 116 THR A N 1
ATOM 923 C CA . THR A 1 116 ? -2.324 -7.966 -1.898 1.00 88.19 116 THR A CA 1
ATOM 924 C C . THR A 1 116 ? -2.305 -6.677 -2.702 1.00 88.19 116 THR A C 1
ATOM 926 O O . THR A 1 116 ? -3.297 -6.294 -3.318 1.00 88.19 116 THR A O 1
ATOM 929 N N . ILE A 1 117 ? -1.161 -6.009 -2.696 1.00 88.50 117 ILE A N 1
ATOM 930 C CA . ILE A 1 117 ? -0.914 -4.753 -3.393 1.00 88.50 117 ILE A CA 1
ATOM 931 C C . ILE A 1 117 ? -0.169 -5.042 -4.700 1.00 88.50 117 ILE A C 1
ATOM 933 O O . ILE A 1 117 ? 0.731 -5.878 -4.738 1.00 88.50 117 ILE A O 1
ATOM 937 N N . HIS A 1 118 ? -0.502 -4.351 -5.789 1.00 83.88 118 HIS A N 1
ATOM 938 C CA . HIS A 1 118 ? 0.256 -4.483 -7.033 1.00 83.88 118 HIS A CA 1
ATOM 939 C C . HIS A 1 118 ? 1.194 -3.287 -7.234 1.00 83.88 118 HIS A C 1
ATOM 941 O O . HIS A 1 118 ? 0.768 -2.135 -7.343 1.00 83.88 118 HIS A O 1
ATOM 947 N N . ARG A 1 119 ? 2.499 -3.557 -7.280 1.00 81.56 119 ARG A N 1
ATOM 948 C CA . ARG A 1 119 ? 3.550 -2.566 -7.498 1.00 81.56 119 ARG A CA 1
ATOM 949 C C . ARG A 1 119 ? 3.874 -2.473 -8.990 1.00 81.56 119 ARG A C 1
ATOM 951 O O . ARG A 1 119 ? 4.696 -3.216 -9.518 1.00 81.56 119 ARG A O 1
ATOM 958 N N . SER A 1 120 ? 3.233 -1.516 -9.650 1.00 77.31 120 SER A N 1
ATOM 959 C CA . SER A 1 120 ? 3.472 -1.198 -11.060 1.00 77.31 120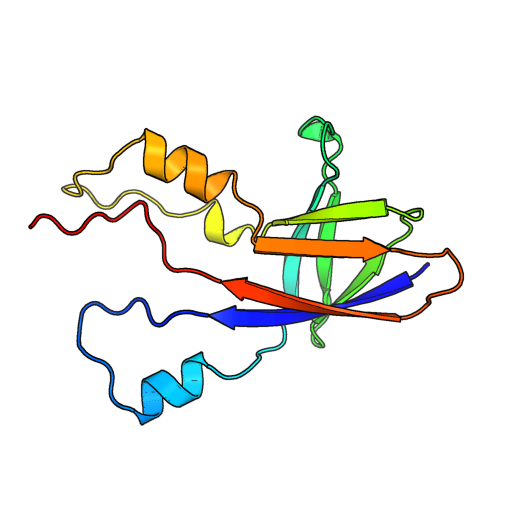 SER A CA 1
ATOM 960 C C . SER A 1 120 ? 4.816 -0.498 -11.285 1.00 77.31 120 SER A C 1
ATOM 962 O O . SER A 1 120 ? 5.254 0.274 -10.424 1.00 77.31 120 SER A O 1
ATOM 964 N N . CYS A 1 121 ? 5.380 -0.627 -12.486 1.00 75.50 121 CYS A N 1
ATOM 965 C CA . CYS A 1 121 ? 6.546 0.157 -12.900 1.00 75.50 121 CYS A CA 1
ATOM 966 C C . CYS A 1 121 ? 6.333 1.676 -12.819 1.00 75.50 121 CYS A C 1
ATOM 968 O O . CYS A 1 121 ? 5.214 2.184 -12.949 1.00 75.50 121 CYS A O 1
ATOM 970 N N . ASN A 1 122 ? 7.440 2.405 -12.644 1.00 72.44 122 ASN A N 1
ATOM 971 C CA . ASN A 1 122 ? 7.438 3.861 -12.647 1.00 72.44 122 ASN A CA 1
ATOM 972 C C . ASN A 1 122 ? 7.112 4.392 -14.052 1.00 72.44 122 ASN A C 1
ATOM 974 O O . ASN A 1 122 ? 7.951 4.346 -14.952 1.00 72.44 122 ASN A O 1
ATOM 978 N N . ARG A 1 123 ? 5.895 4.919 -14.221 1.00 68.94 123 ARG A N 1
ATOM 979 C CA . ARG A 1 123 ? 5.421 5.481 -15.496 1.00 68.94 123 ARG A CA 1
ATOM 980 C C . ARG A 1 123 ? 6.028 6.840 -15.837 1.00 68.94 123 ARG A C 1
ATOM 982 O O . ARG A 1 123 ? 5.830 7.314 -16.945 1.00 68.94 123 ARG A O 1
ATOM 989 N N . CYS A 1 124 ? 6.771 7.447 -14.915 1.00 65.81 124 CYS A N 1
ATOM 990 C CA . CYS A 1 124 ? 7.503 8.680 -15.175 1.00 65.81 124 CYS A CA 1
ATOM 991 C C . CYS A 1 124 ? 8.580 8.547 -16.241 1.00 65.81 124 CYS A C 1
ATOM 993 O O . CYS A 1 124 ? 8.894 9.511 -16.931 1.00 65.81 124 CYS A O 1
ATOM 995 N N . ILE A 1 125 ? 9.173 7.361 -16.344 1.00 60.91 125 ILE A N 1
ATOM 996 C CA . ILE A 1 125 ? 10.235 7.092 -17.297 1.00 60.91 125 ILE A CA 1
ATOM 997 C C . ILE A 1 125 ? 9.554 6.691 -18.606 1.00 60.91 125 ILE A C 1
ATOM 999 O O . ILE A 1 125 ? 9.410 5.506 -18.909 1.00 60.91 125 ILE A O 1
ATOM 1003 N N . GLU A 1 126 ? 9.086 7.675 -19.375 1.00 52.34 126 GLU A N 1
ATOM 1004 C CA . GLU A 1 126 ? 8.810 7.425 -20.786 1.00 52.34 126 GLU A CA 1
ATOM 1005 C C . GLU A 1 126 ? 10.153 7.124 -21.452 1.00 52.34 126 GLU A C 1
ATOM 1007 O O . GLU A 1 126 ? 11.104 7.904 -21.371 1.00 52.34 126 GLU A O 1
ATOM 1012 N N . ARG A 1 127 ? 10.273 5.940 -22.065 1.00 49.03 127 ARG A N 1
ATOM 1013 C CA . ARG A 1 127 ? 11.409 5.675 -22.947 1.00 49.03 127 ARG A CA 1
ATOM 1014 C C . ARG A 1 127 ? 11.381 6.757 -24.019 1.00 49.03 127 ARG A C 1
ATOM 1016 O O . ARG A 1 127 ? 10.378 6.862 -24.726 1.00 49.03 127 ARG A O 1
ATOM 1023 N N . ALA A 1 128 ? 12.469 7.514 -24.150 1.00 42.62 128 ALA A N 1
ATOM 1024 C CA . ALA A 1 128 ? 12.740 8.212 -25.396 1.00 42.62 128 ALA A CA 1
ATOM 1025 C C . ALA A 1 128 ? 12.609 7.161 -26.509 1.00 42.62 128 ALA A C 1
ATOM 1027 O O . ALA A 1 128 ? 13.277 6.124 -26.457 1.00 42.62 128 ALA A O 1
ATOM 1028 N N . ARG A 1 129 ? 11.622 7.357 -27.386 1.00 41.22 129 ARG A N 1
ATOM 1029 C CA . ARG A 1 129 ? 11.426 6.511 -28.562 1.00 41.22 129 ARG A CA 1
ATOM 1030 C C . ARG A 1 129 ? 12.585 6.696 -29.524 1.00 41.22 129 ARG A C 1
ATOM 1032 O O . ARG A 1 129 ? 13.049 7.851 -29.642 1.00 41.22 129 ARG A O 1
#

Secondary structure (DSSP, 8-state):
-EEEEEEEEE----SS---HHHHHHHTS-EE-TT-EEEEEETT--GGG-EEEE--TTSEEEE---SEEEEEE-GGGT--PPPTT----HHHHHHHHHS-SEEEEE--TT--EEEEEEEE---TT-----

Radius of gyration: 16.49 Å; chains: 1; bounding box: 37×34×45 Å

pLDDT: mean 79.09, std 13.83, range [41.22, 93.88]